Protein AF-A0A8B8E3Q2-F1 (afdb_monomer_lite)

pLDDT: mean 81.04, std 19.92, range [35.38, 98.69]

Secondary structure (DSSP, 8-state):
-HHHHHHHHHHHHHHHHHHTT---------TTSPEEEEEEE-----HHHHH---TTHHHHHHSSEEEEEEEEEETTEE-PPB-TTTT-EEEEEE-S-EEETTEEEPTTEEEEGGGGGGTS-EEEEEEE-----TT--TT------------------

Radius of gyration: 28.48 Å; chains: 1; bounding box: 118×33×54 Å

Structure (mmCIF, N/CA/C/O backbone):
data_AF-A0A8B8E3Q2-F1
#
_entry.id   AF-A0A8B8E3Q2-F1
#
loop_
_atom_site.group_PDB
_atom_site.id
_atom_site.type_symbol
_atom_site.label_atom_id
_atom_site.label_alt_id
_atom_site.label_comp_id
_atom_site.label_asym_id
_atom_site.label_entity_id
_atom_site.label_seq_id
_atom_site.pdbx_PDB_ins_code
_atom_site.Cartn_x
_atom_site.Cartn_y
_atom_site.Cartn_z
_atom_site.occupancy
_atom_site.B_iso_or_equiv
_a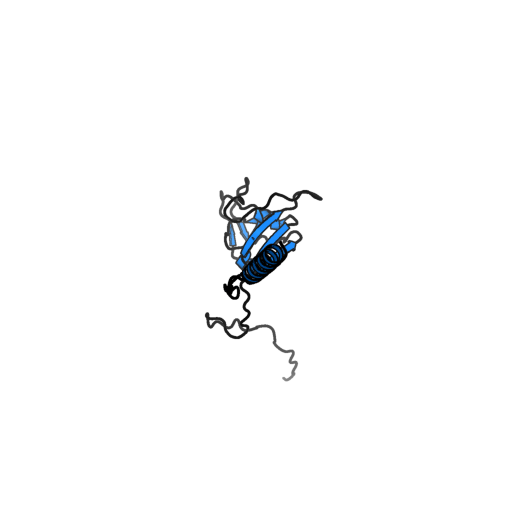tom_site.auth_seq_id
_atom_site.auth_comp_id
_atom_site.auth_asym_id
_atom_site.auth_atom_id
_atom_site.pdbx_PDB_model_num
ATOM 1 N N . MET A 1 1 ? -66.587 3.436 34.327 1.00 59.34 1 MET A N 1
ATOM 2 C CA . MET A 1 1 ? -65.605 4.087 33.418 1.00 59.34 1 MET A CA 1
ATOM 3 C C . MET A 1 1 ? -64.246 4.432 34.045 1.00 59.34 1 MET A C 1
ATOM 5 O O . MET A 1 1 ? -63.268 4.394 33.312 1.00 59.34 1 MET A O 1
ATOM 9 N N . LYS A 1 2 ? -64.123 4.745 35.350 1.00 59.50 2 LYS A N 1
ATOM 10 C CA . LYS A 1 2 ? -62.817 5.075 35.977 1.00 59.50 2 LYS A CA 1
ATOM 11 C C . LYS A 1 2 ? -61.838 3.888 36.098 1.00 59.50 2 LYS A C 1
ATOM 13 O O . LYS A 1 2 ? -60.649 4.081 35.887 1.00 59.50 2 LYS A O 1
ATOM 18 N N . MET A 1 3 ? -62.324 2.668 36.351 1.00 61.88 3 MET A N 1
ATOM 19 C CA . MET A 1 3 ? -61.457 1.484 36.516 1.00 61.88 3 MET A CA 1
ATOM 20 C C . MET A 1 3 ? -60.734 1.040 35.232 1.00 61.88 3 MET A C 1
ATOM 22 O O . MET A 1 3 ? -59.586 0.619 35.303 1.00 61.88 3 MET A O 1
ATOM 26 N N . ILE A 1 4 ? -61.353 1.190 34.055 1.00 67.94 4 ILE A N 1
ATOM 27 C CA . ILE A 1 4 ? -60.757 0.778 32.767 1.00 67.94 4 ILE A CA 1
ATOM 28 C C . ILE A 1 4 ? -59.551 1.658 32.396 1.00 67.94 4 ILE A C 1
ATOM 30 O O . ILE A 1 4 ? -58.549 1.156 31.897 1.00 67.94 4 ILE A O 1
ATOM 34 N N . LYS A 1 5 ? -59.609 2.964 32.697 1.00 66.81 5 LYS A N 1
ATOM 35 C CA . LYS A 1 5 ? -58.476 3.880 32.483 1.00 66.81 5 LYS A CA 1
ATOM 36 C C . LYS A 1 5 ? -57.289 3.548 33.387 1.00 66.81 5 LYS A C 1
ATOM 38 O O . LYS A 1 5 ? -56.156 3.622 32.934 1.00 66.81 5 LYS A O 1
ATOM 43 N N . PHE A 1 6 ? -57.547 3.147 34.632 1.00 69.25 6 PHE A N 1
ATOM 44 C CA . PHE A 1 6 ? -56.490 2.747 35.564 1.00 69.25 6 PHE A CA 1
ATOM 45 C C . PHE A 1 6 ? -55.785 1.465 35.103 1.00 69.25 6 PHE A C 1
ATOM 47 O O . PHE A 1 6 ? -54.560 1.401 35.119 1.00 69.25 6 PHE A O 1
ATOM 54 N N . LEU A 1 7 ? -56.549 0.482 34.615 1.00 69.88 7 LEU A N 1
ATOM 55 C CA . LEU A 1 7 ? -56.000 -0.783 34.124 1.00 69.88 7 LEU A CA 1
ATOM 56 C C . LEU A 1 7 ? -55.110 -0.591 32.883 1.00 69.88 7 LEU A C 1
ATOM 58 O O . LEU A 1 7 ? -54.037 -1.180 32.799 1.00 69.88 7 LEU A O 1
ATOM 62 N N . LEU A 1 8 ? -55.525 0.274 31.950 1.00 69.56 8 LEU A N 1
ATOM 63 C CA . LEU A 1 8 ? -54.741 0.607 30.754 1.00 69.56 8 LEU A CA 1
ATOM 64 C C . LEU A 1 8 ? -53.428 1.323 31.094 1.00 69.56 8 LEU A C 1
ATOM 66 O O . LEU A 1 8 ? -52.398 1.004 30.510 1.00 69.56 8 LEU A O 1
ATOM 70 N N . ILE A 1 9 ? -53.446 2.248 32.058 1.00 73.50 9 ILE A N 1
ATOM 71 C CA . ILE A 1 9 ? -52.239 2.970 32.491 1.00 73.50 9 ILE A CA 1
ATOM 72 C C . ILE A 1 9 ? -51.240 2.013 33.151 1.00 73.50 9 ILE A C 1
ATOM 74 O O . ILE A 1 9 ? -50.051 2.071 32.848 1.00 73.50 9 ILE A O 1
ATOM 78 N N . VAL A 1 10 ? -51.716 1.098 34.003 1.00 74.44 10 VAL A N 1
ATOM 79 C CA . VAL A 1 10 ? -50.859 0.080 34.634 1.00 74.44 10 VAL A CA 1
ATOM 80 C C . VAL A 1 10 ? -50.275 -0.867 33.586 1.00 74.44 10 VAL A C 1
ATOM 82 O O . VAL A 1 10 ? -49.087 -1.163 33.630 1.00 74.44 10 VAL A O 1
ATOM 85 N N . CYS A 1 11 ? -51.075 -1.297 32.609 1.00 76.69 11 CYS A N 1
ATOM 86 C CA . CYS A 1 11 ? -50.618 -2.212 31.565 1.00 76.69 11 CYS A CA 1
ATOM 87 C C . CYS A 1 11 ? -49.541 -1.569 30.673 1.00 76.69 11 CYS A C 1
ATOM 89 O O . CYS A 1 11 ? -48.488 -2.164 30.460 1.00 76.69 11 CYS A O 1
ATOM 91 N N . VAL A 1 12 ? -49.740 -0.316 30.245 1.00 74.44 12 VAL A N 1
ATOM 92 C CA . VAL A 1 12 ? -48.736 0.433 29.468 1.00 74.44 12 VAL A CA 1
ATOM 93 C C . VAL A 1 12 ? -47.470 0.697 30.291 1.00 74.44 12 VAL A C 1
ATOM 95 O O . VAL A 1 12 ? -46.370 0.549 29.765 1.00 74.44 12 VAL A O 1
ATOM 98 N N . GLY A 1 13 ? -47.605 1.017 31.582 1.00 69.62 13 GLY A N 1
ATOM 99 C CA . GLY A 1 13 ? -46.465 1.204 32.483 1.00 69.62 13 GLY A CA 1
ATOM 100 C C . GLY A 1 13 ? -45.620 -0.062 32.660 1.00 69.62 13 GLY A C 1
ATOM 101 O O . GLY A 1 13 ? -44.397 0.008 32.591 1.00 69.62 13 GLY A O 1
ATOM 102 N N . VAL A 1 14 ? -46.259 -1.227 32.817 1.00 73.12 14 VAL A N 1
ATOM 103 C CA . VAL A 1 14 ? -45.569 -2.525 32.940 1.00 73.12 14 VAL A CA 1
ATOM 104 C C . VAL A 1 14 ? -44.913 -2.940 31.619 1.00 73.12 14 VAL A C 1
ATOM 106 O O . VAL A 1 14 ? -43.772 -3.395 31.627 1.00 73.12 14 VAL A O 1
ATOM 109 N N . CYS A 1 15 ? -45.576 -2.737 30.476 1.00 67.88 15 CYS A N 1
ATOM 110 C CA . CYS A 1 15 ? -44.988 -3.031 29.166 1.00 67.88 15 CYS A CA 1
ATOM 111 C C . CYS A 1 15 ? -43.769 -2.147 28.856 1.00 67.88 15 CYS A C 1
ATOM 113 O O . CYS A 1 15 ? -42.783 -2.645 28.320 1.00 67.88 15 CYS A O 1
ATOM 115 N N . LEU A 1 16 ? -43.809 -0.858 29.214 1.00 62.94 16 LEU A N 1
ATOM 116 C CA . LEU A 1 16 ? -42.671 0.052 29.048 1.00 62.94 16 LEU A CA 1
ATOM 117 C C . LEU A 1 16 ? -41.502 -0.307 29.973 1.00 62.94 16 LEU A C 1
ATOM 119 O O . LEU A 1 16 ? -40.356 -0.237 29.542 1.00 62.94 16 LEU A O 1
ATOM 123 N N . ALA A 1 17 ? -41.778 -0.736 31.209 1.00 64.06 17 ALA A N 1
ATOM 124 C CA . ALA A 1 17 ? -40.741 -1.185 32.137 1.00 64.06 17 ALA A CA 1
ATOM 125 C C . ALA A 1 17 ? -40.043 -2.470 31.656 1.00 64.06 17 ALA A C 1
ATOM 127 O O . ALA A 1 17 ? -38.829 -2.581 31.769 1.00 64.06 17 ALA A O 1
ATOM 128 N N . LEU A 1 18 ? -40.788 -3.413 31.067 1.00 62.31 18 LEU A N 1
ATOM 129 C CA . LEU A 1 18 ? -40.225 -4.652 30.515 1.00 62.31 18 LEU A CA 1
ATOM 130 C C . LEU A 1 18 ? -39.426 -4.434 29.219 1.00 62.31 18 LEU A C 1
ATOM 132 O O . LEU A 1 18 ? -38.531 -5.217 28.921 1.00 62.31 18 LEU A O 1
ATOM 136 N N . ALA A 1 19 ? -39.733 -3.388 28.447 1.00 61.34 19 ALA A N 1
ATOM 137 C CA . ALA A 1 19 ? -39.008 -3.058 27.219 1.00 61.34 19 ALA A CA 1
ATOM 138 C C . ALA A 1 19 ? -37.712 -2.263 27.466 1.00 61.34 19 ALA A C 1
ATOM 140 O O . ALA A 1 19 ? -36.858 -2.207 26.585 1.00 61.34 19 ALA A O 1
ATOM 141 N N . ALA A 1 20 ? -37.566 -1.636 28.638 1.00 62.19 20 ALA A N 1
ATOM 142 C CA . ALA A 1 20 ? -36.434 -0.767 28.956 1.00 62.19 20 ALA A CA 1
ATOM 143 C C . ALA A 1 20 ? -35.156 -1.519 29.375 1.00 62.19 20 ALA A C 1
ATOM 145 O O . ALA A 1 20 ? -34.109 -0.887 29.464 1.00 62.19 20 ALA A O 1
ATOM 146 N N . ASP A 1 21 ? -35.232 -2.832 29.612 1.00 58.62 21 ASP A N 1
ATOM 147 C CA . ASP A 1 21 ? -34.158 -3.619 30.243 1.00 58.62 21 ASP A CA 1
ATOM 148 C C . ASP A 1 21 ? -33.689 -4.803 29.374 1.00 58.62 21 ASP A C 1
ATOM 150 O O . ASP A 1 21 ? -33.245 -5.837 29.870 1.00 58.62 21 ASP A O 1
ATOM 154 N N . TYR A 1 22 ? -33.814 -4.678 28.049 1.00 61.94 22 TYR A N 1
ATOM 155 C CA . TYR A 1 22 ? -33.221 -5.630 27.104 1.00 61.94 22 TYR A CA 1
ATOM 156 C C . TYR A 1 22 ? -31.808 -5.172 26.722 1.00 61.94 22 TYR A C 1
ATOM 158 O O . TYR A 1 22 ? -31.518 -4.898 25.559 1.00 61.94 22 TYR A O 1
ATOM 166 N N . ASP A 1 23 ? -30.944 -5.031 27.725 1.00 67.50 23 ASP A N 1
ATOM 167 C CA . ASP A 1 23 ? -29.503 -4.983 27.496 1.00 67.50 23 ASP A CA 1
ATOM 168 C C . ASP A 1 23 ? -29.074 -6.419 27.175 1.00 67.50 23 ASP A C 1
ATOM 170 O O . ASP A 1 23 ? -29.337 -7.341 27.959 1.00 67.50 23 ASP A O 1
ATOM 174 N N . ASP A 1 24 ? -28.503 -6.654 25.988 1.00 72.19 24 ASP A N 1
ATOM 175 C CA . ASP A 1 24 ? -27.938 -7.972 25.728 1.00 72.19 24 ASP A CA 1
ATOM 176 C C . ASP A 1 24 ? -26.825 -8.173 26.772 1.00 72.19 24 ASP A C 1
ATOM 178 O O . ASP A 1 24 ? -25.979 -7.315 27.004 1.00 72.19 24 ASP A O 1
ATOM 182 N N . GLN A 1 25 ? -26.858 -9.274 27.519 1.00 79.31 25 GLN A N 1
ATOM 183 C CA . GLN A 1 25 ? -25.820 -9.532 28.521 1.00 79.31 25 GLN A CA 1
ATOM 184 C C . GLN A 1 25 ? -24.509 -10.002 27.858 1.00 79.31 25 GLN A C 1
ATOM 186 O O . GLN A 1 25 ? -23.695 -10.681 28.494 1.00 79.31 25 GLN A O 1
ATOM 191 N N . VAL A 1 26 ? -24.302 -9.705 26.568 1.00 83.75 26 VAL A N 1
ATOM 192 C CA . VAL A 1 26 ? -23.148 -10.165 25.805 1.00 83.75 26 VAL A CA 1
ATOM 193 C C . VAL A 1 26 ? -21.971 -9.257 26.125 1.00 83.75 26 VAL A C 1
ATOM 195 O O . VAL A 1 26 ? -21.862 -8.107 25.710 1.00 83.75 26 VAL A O 1
ATOM 198 N N . LYS A 1 27 ? -21.020 -9.816 26.870 1.00 83.06 27 LYS A N 1
ATOM 199 C CA . LYS A 1 27 ? -19.715 -9.191 27.072 1.00 83.06 27 LYS A CA 1
ATOM 200 C C . LYS A 1 27 ? -18.832 -9.493 25.866 1.00 83.06 27 LYS A C 1
ATOM 202 O O . LYS A 1 27 ? -18.386 -10.625 25.691 1.00 83.06 27 LYS A O 1
ATOM 207 N N . TYR A 1 28 ? -18.568 -8.480 25.049 1.00 81.12 28 TYR A N 1
ATOM 208 C CA . TYR A 1 28 ? -17.648 -8.582 23.920 1.00 81.12 28 TYR A CA 1
ATOM 209 C C . TYR A 1 28 ? -16.196 -8.506 24.409 1.00 81.12 28 TYR A C 1
ATOM 211 O O . TYR A 1 28 ? -15.737 -7.453 24.853 1.00 81.12 28 TYR A O 1
ATOM 219 N N . ASP A 1 29 ? -15.459 -9.614 24.311 1.00 81.88 29 ASP A N 1
ATOM 220 C CA . ASP A 1 29 ? -14.008 -9.608 24.497 1.00 81.88 29 ASP A CA 1
ATOM 221 C C . ASP A 1 29 ? -13.319 -9.194 23.190 1.00 81.88 29 ASP A C 1
ATOM 223 O O . ASP A 1 29 ? -13.167 -9.979 22.253 1.00 81.88 29 ASP A O 1
ATOM 227 N N . ILE A 1 30 ? -12.925 -7.923 23.123 1.00 82.62 30 ILE A N 1
ATOM 228 C CA . ILE A 1 30 ? -12.199 -7.342 21.987 1.00 82.62 30 ILE A CA 1
ATOM 229 C C . ILE A 1 30 ? -10.687 -7.257 22.235 1.00 82.62 30 ILE A C 1
ATOM 231 O O . ILE A 1 30 ? -9.974 -6.664 21.428 1.00 82.62 30 ILE A O 1
ATOM 235 N N . SER A 1 31 ? -10.183 -7.839 23.331 1.00 82.69 31 SER A N 1
ATOM 236 C CA . SER A 1 31 ? -8.772 -7.726 23.734 1.00 82.69 31 SER A CA 1
ATOM 237 C C . SER A 1 31 ? -7.797 -8.334 22.722 1.00 82.69 31 SER A C 1
ATOM 239 O O . SER A 1 31 ? -6.655 -7.894 22.617 1.00 82.69 31 SER A O 1
ATOM 241 N N . THR A 1 32 ? -8.256 -9.310 21.939 1.00 81.88 32 THR A N 1
ATOM 242 C CA . THR A 1 32 ? -7.469 -9.985 20.897 1.00 81.88 32 THR A CA 1
ATOM 243 C C . THR A 1 32 ? -7.594 -9.331 19.519 1.00 81.88 32 THR A C 1
ATOM 245 O O . THR A 1 32 ? -6.898 -9.728 18.580 1.00 81.88 32 THR A O 1
ATOM 248 N N . GLN A 1 33 ? -8.470 -8.332 19.360 1.00 84.06 33 GLN A N 1
ATOM 249 C CA . GLN A 1 33 ? -8.679 -7.685 18.069 1.00 84.06 33 GLN A CA 1
ATOM 250 C C . GLN A 1 33 ? -7.505 -6.767 17.726 1.00 84.06 33 GLN A C 1
ATOM 252 O O . GLN A 1 33 ? -7.026 -5.983 18.545 1.00 84.06 33 GLN A O 1
ATOM 257 N N . SER A 1 34 ? -7.046 -6.841 16.476 1.00 89.00 34 SER A N 1
ATOM 258 C CA . SER A 1 34 ? -6.046 -5.901 15.976 1.00 89.00 34 SER A CA 1
ATOM 259 C C . SER A 1 34 ? -6.592 -4.477 15.999 1.00 89.00 34 SER A C 1
ATOM 261 O O . SER A 1 34 ? -7.728 -4.227 15.595 1.00 89.00 34 SER A O 1
ATOM 263 N N . ARG A 1 35 ? -5.748 -3.519 16.378 1.00 90.94 35 ARG A N 1
ATOM 264 C CA . ARG A 1 35 ? -6.074 -2.103 16.228 1.00 90.94 35 ARG A CA 1
ATOM 265 C C . ARG A 1 35 ? -5.649 -1.629 14.859 1.00 90.94 35 ARG A C 1
ATOM 267 O O . ARG A 1 35 ? -4.500 -1.806 14.448 1.00 90.94 35 ARG A O 1
ATOM 274 N N . CYS A 1 36 ? -6.595 -1.016 14.164 1.00 94.75 36 CYS A N 1
ATOM 275 C CA . CYS A 1 36 ? -6.401 -0.522 12.817 1.00 94.75 36 CYS A CA 1
ATOM 276 C C . CYS A 1 36 ? -6.502 1.000 12.788 1.00 94.75 36 CYS A C 1
ATOM 278 O O . CYS A 1 36 ? -7.348 1.589 13.458 1.00 94.75 36 CYS A O 1
ATOM 280 N N . PHE A 1 37 ? -5.649 1.641 11.998 1.00 95.44 37 PHE A N 1
ATOM 281 C CA . PHE A 1 37 ? -5.660 3.089 11.828 1.00 95.44 37 PHE A CA 1
ATOM 282 C C . PHE A 1 37 ? -5.343 3.469 10.386 1.00 95.44 37 PHE A C 1
ATOM 284 O O . PHE A 1 37 ? -4.576 2.796 9.693 1.00 95.44 37 PHE A O 1
ATOM 291 N N . GLU A 1 38 ? -5.958 4.558 9.935 1.00 98.19 38 GLU A N 1
ATOM 292 C CA . GLU A 1 38 ? -5.690 5.130 8.623 1.00 98.19 38 GLU A CA 1
ATOM 293 C C . GLU A 1 38 ? -4.434 6.008 8.680 1.00 98.19 38 GLU A C 1
ATOM 295 O O . GLU A 1 38 ? -4.267 6.836 9.574 1.00 98.19 38 GLU A O 1
ATOM 300 N N . VAL A 1 39 ? -3.545 5.834 7.706 1.00 97.94 39 VAL A N 1
ATOM 301 C CA . VAL A 1 39 ? -2.311 6.605 7.560 1.00 97.94 39 VAL A CA 1
ATOM 302 C C . VAL A 1 39 ? -2.247 7.179 6.156 1.00 97.94 39 VAL A C 1
ATOM 304 O O . VAL A 1 39 ? -2.497 6.475 5.180 1.00 97.94 39 VAL A O 1
ATOM 307 N N . ILE A 1 40 ? -1.851 8.447 6.049 1.00 98.25 40 ILE A N 1
ATOM 308 C CA . ILE A 1 40 ? -1.503 9.089 4.779 1.00 98.25 40 ILE A CA 1
ATOM 309 C C . ILE A 1 40 ? 0.008 9.311 4.751 1.00 98.25 40 ILE A C 1
ATOM 311 O O . ILE A 1 40 ? 0.589 9.841 5.702 1.00 98.25 40 ILE A O 1
ATOM 315 N N . ARG A 1 41 ? 0.655 8.910 3.656 1.00 98.19 41 ARG A N 1
ATOM 316 C CA . ARG A 1 41 ? 2.092 9.083 3.428 1.00 98.19 41 ARG A CA 1
ATOM 317 C C . ARG A 1 41 ? 2.343 9.660 2.044 1.00 98.19 41 ARG A C 1
ATOM 319 O O . ARG A 1 41 ? 1.643 9.334 1.089 1.00 98.19 41 ARG A O 1
ATOM 326 N N . ARG A 1 42 ? 3.379 10.495 1.943 1.00 97.81 42 ARG A N 1
ATOM 327 C CA . ARG A 1 42 ? 4.007 10.812 0.654 1.00 97.81 42 ARG A CA 1
ATOM 328 C C . ARG A 1 42 ? 4.644 9.556 0.062 1.00 97.81 42 ARG A C 1
ATOM 330 O O . ARG A 1 42 ? 4.624 8.492 0.681 1.00 97.81 42 ARG A O 1
ATOM 337 N N . GLU A 1 43 ? 5.187 9.670 -1.138 1.00 97.25 43 GLU A N 1
ATOM 338 C CA . GLU A 1 43 ? 5.885 8.559 -1.755 1.00 97.25 43 GLU A CA 1
ATOM 339 C C . GLU A 1 43 ? 7.040 8.063 -0.874 1.00 97.25 43 GLU A C 1
ATOM 341 O O . GLU A 1 43 ? 7.767 8.843 -0.258 1.00 97.25 43 GLU A O 1
ATOM 346 N N . SER A 1 44 ? 7.193 6.746 -0.772 1.00 97.38 44 SER A N 1
ATOM 347 C CA . SER A 1 44 ? 8.140 6.158 0.170 1.00 97.38 44 SER A CA 1
ATOM 348 C C . SER A 1 44 ? 9.575 6.152 -0.345 1.00 97.38 44 SER A C 1
ATOM 350 O O . SER A 1 44 ? 10.490 6.010 0.457 1.00 97.38 44 SER A O 1
ATOM 352 N N . ARG A 1 45 ? 9.784 6.155 -1.674 1.00 96.25 45 ARG A N 1
ATOM 353 C CA . ARG A 1 45 ? 11.085 5.926 -2.350 1.00 96.25 45 ARG A CA 1
ATOM 354 C C . ARG A 1 45 ? 11.844 4.648 -1.949 1.00 96.25 45 ARG A C 1
ATOM 356 O O . ARG A 1 45 ? 12.968 4.420 -2.382 1.00 96.25 45 ARG A O 1
ATOM 363 N N . ARG A 1 46 ? 11.214 3.773 -1.172 1.00 95.06 46 ARG A N 1
ATOM 364 C CA . ARG A 1 46 ? 11.679 2.426 -0.828 1.00 95.06 46 ARG A CA 1
ATOM 365 C C . ARG A 1 46 ? 11.443 1.449 -1.978 1.00 95.06 46 ARG A C 1
ATOM 367 O O . ARG A 1 46 ? 10.289 1.163 -2.311 1.00 95.06 46 ARG A O 1
ATOM 374 N N . CYS A 1 47 ? 12.515 0.979 -2.617 1.00 94.06 47 CYS A N 1
ATOM 375 C CA . CYS A 1 47 ? 12.430 0.156 -3.828 1.00 94.06 47 CYS A CA 1
ATOM 376 C C . CYS A 1 47 ? 11.704 -1.183 -3.616 1.00 94.06 47 CYS A C 1
ATOM 378 O O . CYS A 1 47 ? 11.241 -1.783 -4.585 1.00 94.06 47 CYS A O 1
ATOM 380 N N . GLU A 1 48 ? 11.550 -1.626 -2.370 1.00 94.81 48 GLU A N 1
ATOM 381 C CA . GLU A 1 48 ? 10.850 -2.848 -1.996 1.00 94.81 48 GLU A CA 1
ATOM 382 C C . GLU A 1 48 ? 9.380 -2.799 -2.428 1.00 94.81 48 GLU A C 1
ATOM 384 O O . GLU A 1 48 ? 8.851 -3.791 -2.932 1.00 94.81 48 GLU A O 1
ATOM 389 N N . TRP A 1 49 ? 8.745 -1.624 -2.322 1.00 95.69 49 TRP A N 1
ATOM 390 C CA . TRP A 1 49 ? 7.396 -1.411 -2.844 1.00 95.69 49 TRP A CA 1
ATOM 391 C C . TRP A 1 49 ? 7.370 -1.573 -4.355 1.00 95.69 49 TRP A C 1
ATOM 393 O O . TRP A 1 49 ? 6.548 -2.322 -4.872 1.00 95.69 49 TRP A O 1
ATOM 403 N N . ARG A 1 50 ? 8.315 -0.943 -5.065 1.00 94.50 50 ARG A N 1
ATOM 404 C CA . ARG A 1 50 ? 8.367 -0.924 -6.535 1.00 94.50 50 ARG A CA 1
ATOM 405 C C . ARG A 1 50 ? 8.379 -2.324 -7.156 1.00 94.50 50 ARG A C 1
ATOM 407 O O . ARG A 1 50 ? 7.850 -2.488 -8.254 1.00 94.50 50 ARG A O 1
ATOM 414 N N . LEU A 1 51 ? 8.942 -3.317 -6.459 1.00 94.31 51 LEU A N 1
ATOM 415 C CA . LEU A 1 51 ? 8.900 -4.718 -6.891 1.00 94.31 51 LEU A CA 1
ATOM 416 C C . LEU A 1 51 ? 7.456 -5.218 -7.029 1.00 94.31 51 LEU A C 1
ATOM 418 O O . LEU A 1 51 ? 7.125 -5.886 -8.005 1.00 94.31 51 LEU A O 1
ATOM 422 N N . GLY A 1 52 ? 6.595 -4.895 -6.060 1.00 92.56 52 GLY A N 1
ATOM 423 C CA . GLY A 1 52 ? 5.168 -5.208 -6.094 1.00 92.56 52 GLY A CA 1
ATOM 424 C C . GLY A 1 52 ? 4.816 -6.694 -5.981 1.00 92.56 52 GLY A C 1
ATOM 425 O O . GLY A 1 52 ? 3.669 -7.036 -6.243 1.00 92.56 52 GLY A O 1
ATOM 426 N N . LEU A 1 53 ? 5.763 -7.568 -5.613 1.00 91.62 53 LEU A N 1
ATOM 427 C CA . LEU A 1 53 ? 5.588 -9.034 -5.647 1.00 91.62 53 LEU A CA 1
ATOM 428 C C . LEU A 1 53 ? 5.279 -9.681 -4.293 1.00 91.62 53 LEU A C 1
ATOM 430 O O . LEU A 1 53 ? 4.654 -10.737 -4.236 1.00 91.62 53 LEU A O 1
ATOM 434 N N . TYR A 1 54 ? 5.747 -9.084 -3.201 1.00 90.50 54 TYR A N 1
ATOM 435 C CA . TYR A 1 54 ? 5.795 -9.735 -1.893 1.00 90.50 54 TYR A CA 1
ATOM 436 C C . TYR A 1 54 ? 4.528 -9.466 -1.092 1.00 90.50 54 TYR A C 1
ATOM 438 O O . TYR A 1 54 ? 4.336 -8.351 -0.627 1.00 90.50 54 TYR A O 1
ATOM 446 N N . HIS A 1 55 ? 3.686 -10.484 -0.907 1.00 89.06 55 HIS A N 1
ATOM 447 C CA . HIS A 1 55 ? 2.419 -10.378 -0.171 1.00 89.06 55 HIS A CA 1
ATOM 448 C C . HIS A 1 55 ? 2.583 -9.943 1.293 1.00 89.06 55 HIS A C 1
ATOM 450 O O . HIS A 1 55 ? 1.618 -9.486 1.891 1.00 89.06 55 HIS A O 1
ATOM 456 N N . ASP A 1 56 ? 3.779 -10.091 1.863 1.00 92.38 56 ASP A N 1
ATOM 457 C CA . ASP A 1 56 ? 4.075 -9.780 3.254 1.00 92.38 56 ASP A CA 1
ATOM 458 C C . ASP A 1 56 ? 4.894 -8.498 3.452 1.00 92.38 56 ASP A C 1
ATOM 460 O O . ASP A 1 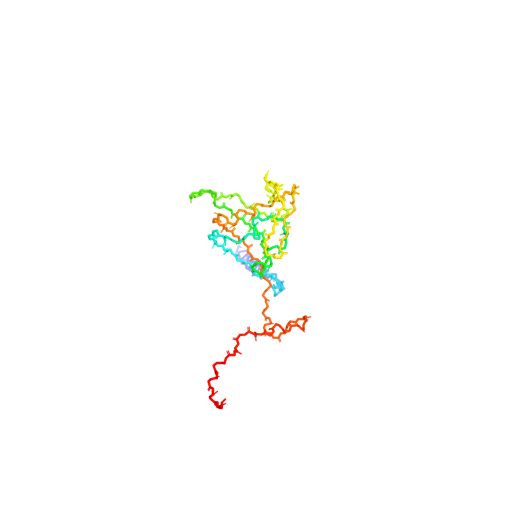56 ? 5.390 -8.247 4.556 1.00 92.38 56 ASP A O 1
ATOM 464 N N . ILE A 1 57 ? 5.067 -7.705 2.391 1.00 93.50 57 ILE A N 1
ATOM 465 C CA . ILE A 1 57 ? 5.955 -6.544 2.422 1.00 93.50 57 ILE A CA 1
ATOM 466 C C . ILE A 1 57 ? 5.474 -5.473 3.401 1.00 93.50 57 ILE A C 1
ATOM 468 O O . ILE A 1 57 ? 6.283 -4.848 4.077 1.00 93.50 57 ILE A O 1
ATOM 472 N N . ASP A 1 58 ? 4.164 -5.313 3.552 1.00 95.19 58 ASP A N 1
ATOM 473 C CA . ASP A 1 58 ? 3.559 -4.416 4.530 1.00 95.19 58 ASP A CA 1
ATOM 474 C C . ASP A 1 58 ? 4.046 -4.689 5.957 1.00 95.19 58 ASP A C 1
ATOM 476 O O . ASP A 1 58 ? 4.517 -3.778 6.633 1.00 95.19 58 ASP A O 1
ATOM 480 N N . TYR A 1 59 ? 4.049 -5.946 6.383 1.00 94.62 59 TYR A N 1
ATOM 481 C CA . TYR A 1 59 ? 4.517 -6.334 7.706 1.00 94.62 59 TYR A CA 1
ATOM 482 C C . TYR A 1 59 ? 6.006 -6.088 7.868 1.00 94.62 59 TYR A C 1
ATOM 484 O O . TYR A 1 59 ? 6.424 -5.506 8.865 1.00 94.62 59 TYR A O 1
ATOM 492 N N . ARG A 1 60 ? 6.808 -6.439 6.858 1.00 92.88 60 ARG A N 1
ATOM 493 C CA . ARG A 1 60 ? 8.259 -6.221 6.906 1.00 92.88 60 ARG A CA 1
ATOM 494 C C . ARG A 1 60 ? 8.633 -4.744 6.968 1.00 92.88 60 ARG A C 1
ATOM 496 O O . ARG A 1 60 ? 9.644 -4.403 7.573 1.00 92.88 60 ARG A O 1
ATOM 503 N N . LEU A 1 61 ? 7.862 -3.872 6.316 1.00 93.56 61 LEU A N 1
ATOM 504 C CA . LEU A 1 61 ? 8.203 -2.454 6.209 1.00 93.56 61 LEU A CA 1
ATOM 505 C C . LEU A 1 61 ? 7.498 -1.564 7.229 1.00 93.56 61 LEU A C 1
ATOM 507 O O . LEU A 1 61 ? 8.033 -0.507 7.560 1.00 93.56 61 LEU A O 1
ATOM 511 N N . LEU A 1 62 ? 6.313 -1.957 7.693 1.00 94.50 62 LEU A N 1
ATOM 512 C CA . LEU A 1 62 ? 5.431 -1.134 8.523 1.00 94.50 62 LEU A CA 1
ATOM 513 C C . LEU A 1 62 ? 5.098 -1.779 9.875 1.00 94.50 62 LEU A C 1
ATOM 515 O O . LEU A 1 62 ? 4.378 -1.155 10.664 1.00 94.50 62 LEU A O 1
ATOM 519 N N . ASN A 1 63 ? 5.594 -2.994 10.138 1.00 93.38 63 ASN A N 1
ATOM 520 C CA . ASN A 1 63 ? 5.285 -3.797 11.323 1.00 93.38 63 ASN A CA 1
ATOM 521 C C . ASN A 1 63 ? 3.767 -3.921 11.563 1.00 93.38 63 ASN A C 1
ATOM 523 O O . ASN A 1 63 ? 3.251 -3.613 12.636 1.00 93.38 63 ASN A O 1
ATOM 527 N N . GLY A 1 64 ? 3.027 -4.258 10.507 1.00 94.50 64 GLY A N 1
ATOM 528 C CA . GLY A 1 64 ? 1.574 -4.426 10.522 1.00 94.50 64 GLY A CA 1
ATOM 529 C C . GLY A 1 64 ? 1.045 -4.832 9.151 1.00 94.50 64 GLY A C 1
ATOM 530 O O . GLY A 1 64 ? 1.778 -4.788 8.165 1.00 94.50 64 GLY A O 1
ATOM 531 N N . ARG A 1 65 ? -0.224 -5.234 9.082 1.00 96.06 65 ARG A N 1
ATOM 532 C CA . ARG A 1 65 ? -0.864 -5.651 7.827 1.00 96.06 65 ARG A CA 1
ATOM 533 C C . ARG A 1 65 ? -1.740 -4.544 7.274 1.00 96.06 65 ARG A C 1
ATOM 535 O O . ARG A 1 65 ? -2.556 -3.987 8.003 1.00 96.06 65 ARG A O 1
ATOM 542 N N . ILE A 1 66 ? -1.584 -4.222 5.997 1.00 97.62 66 ILE A N 1
ATOM 543 C CA . ILE A 1 66 ? -2.475 -3.293 5.309 1.00 97.62 66 ILE A CA 1
ATOM 544 C C . ILE A 1 66 ? -3.780 -4.030 5.006 1.00 97.62 66 ILE A C 1
ATOM 546 O O . ILE A 1 66 ? -3.786 -5.016 4.278 1.00 97.62 66 ILE A O 1
ATOM 550 N N . ALA A 1 67 ? -4.891 -3.537 5.545 1.00 97.75 67 ALA A N 1
ATOM 551 C CA . ALA A 1 67 ? -6.221 -4.065 5.257 1.00 97.75 67 ALA A CA 1
ATOM 552 C C . ALA A 1 67 ? -6.752 -3.545 3.913 1.00 97.75 67 ALA A C 1
ATOM 554 O O . ALA A 1 67 ? -7.333 -4.294 3.133 1.00 97.75 67 ALA A O 1
ATOM 555 N N . ALA A 1 68 ? -6.528 -2.260 3.626 1.00 98.50 68 ALA A N 1
ATOM 556 C CA . ALA A 1 68 ? -6.893 -1.630 2.363 1.00 98.50 68 ALA A CA 1
ATOM 557 C C . ALA A 1 68 ? -6.041 -0.380 2.109 1.00 98.50 68 ALA A C 1
ATOM 559 O O . ALA A 1 68 ? -5.518 0.222 3.051 1.00 98.50 68 ALA A O 1
ATOM 560 N N . TYR A 1 69 ? -5.912 0.041 0.851 1.00 98.69 69 TYR A N 1
ATOM 561 C CA . TYR A 1 69 ? -5.171 1.245 0.481 1.00 98.69 69 TYR A CA 1
ATOM 562 C C . TYR A 1 69 ? -5.719 1.992 -0.739 1.00 98.69 69 TYR A C 1
ATOM 564 O O . TYR A 1 69 ? -6.440 1.440 -1.562 1.00 98.69 69 TYR A O 1
ATOM 572 N N . LYS A 1 70 ? -5.334 3.266 -0.865 1.00 98.69 70 LYS A N 1
ATOM 573 C CA . LYS A 1 70 ? -5.594 4.154 -2.002 1.00 98.69 70 LYS A CA 1
ATOM 574 C C . LYS A 1 70 ? -4.297 4.812 -2.466 1.00 98.69 70 LYS A C 1
ATOM 576 O O . LYS A 1 70 ? -3.391 5.060 -1.668 1.00 98.69 70 LYS A O 1
ATOM 581 N N . ILE A 1 71 ? -4.239 5.160 -3.746 1.00 98.56 71 ILE A N 1
ATOM 582 C CA . ILE A 1 71 ? -3.114 5.864 -4.377 1.00 98.56 71 ILE A CA 1
ATOM 583 C C . ILE A 1 71 ? -3.626 7.187 -4.945 1.00 98.56 71 ILE A C 1
ATOM 585 O O . ILE A 1 71 ? -4.681 7.215 -5.577 1.00 98.56 71 ILE A O 1
ATOM 589 N N . LEU A 1 72 ? -2.900 8.280 -4.726 1.00 98.44 72 LEU A N 1
ATOM 590 C CA . LEU A 1 72 ? -3.215 9.589 -5.295 1.00 98.44 72 LEU A CA 1
ATOM 591 C C . LEU A 1 72 ? -2.530 9.730 -6.661 1.00 98.44 72 LEU A C 1
ATOM 593 O O . LEU A 1 72 ? -1.345 10.037 -6.723 1.00 98.44 72 LEU A O 1
ATOM 597 N N . TRP A 1 73 ? -3.254 9.499 -7.759 1.00 95.81 73 TRP A N 1
ATOM 598 C CA . TRP A 1 73 ? -2.678 9.470 -9.116 1.00 95.81 73 TRP A CA 1
ATOM 599 C C . TRP A 1 73 ? -2.311 10.845 -9.674 1.00 95.81 73 TRP A C 1
ATOM 601 O O . TRP A 1 73 ? -1.386 10.984 -10.471 1.00 95.81 73 TRP A O 1
ATOM 611 N N . SER A 1 74 ? -3.086 11.855 -9.307 1.00 94.25 74 SER A N 1
ATOM 612 C CA . SER A 1 74 ? -2.912 13.250 -9.707 1.00 94.25 74 SER A CA 1
ATOM 613 C C . SER A 1 74 ? -3.407 14.144 -8.576 1.00 94.25 74 SER A C 1
ATOM 615 O O . SER A 1 74 ? -3.970 13.614 -7.623 1.00 94.25 74 SER A O 1
ATOM 617 N N . ARG A 1 75 ? -3.227 15.470 -8.699 1.00 87.12 75 ARG A N 1
ATOM 618 C CA . ARG A 1 75 ? -3.388 16.466 -7.616 1.00 87.12 75 ARG A CA 1
ATOM 619 C C . ARG A 1 75 ? -4.485 16.156 -6.589 1.00 87.12 75 ARG A C 1
ATOM 621 O O . ARG A 1 75 ? -4.165 16.196 -5.414 1.00 87.12 75 ARG A O 1
ATOM 628 N N . ASP A 1 76 ? -5.674 15.715 -7.009 1.00 91.31 76 ASP A N 1
ATOM 629 C CA . ASP A 1 76 ? -6.750 15.324 -6.081 1.00 91.31 76 ASP A CA 1
ATOM 630 C C . ASP A 1 76 ? -7.493 14.031 -6.471 1.00 91.31 76 ASP A C 1
ATOM 632 O O . ASP A 1 76 ? -8.592 13.759 -5.987 1.00 91.31 76 ASP A O 1
ATOM 636 N N . ARG A 1 77 ? -6.921 13.202 -7.356 1.00 97.81 77 ARG A N 1
ATOM 637 C CA . ARG A 1 77 ? -7.585 11.972 -7.824 1.00 97.81 77 ARG A CA 1
ATOM 638 C C . ARG A 1 77 ? -7.043 10.738 -7.118 1.00 97.81 77 ARG A C 1
ATOM 640 O O . ARG A 1 77 ? -6.098 10.101 -7.591 1.00 97.81 77 ARG A O 1
ATOM 647 N N . TRP A 1 78 ? -7.671 10.394 -6.002 1.00 98.44 78 TRP A N 1
ATOM 648 C CA . TRP A 1 78 ? -7.476 9.101 -5.356 1.00 98.44 78 TRP A CA 1
ATOM 649 C C . TRP A 1 78 ? -8.042 7.968 -6.219 1.00 98.44 78 TRP A C 1
ATOM 651 O O . TRP A 1 78 ? -9.040 8.144 -6.914 1.00 98.44 78 TRP A O 1
ATOM 661 N N . SER A 1 79 ? -7.414 6.798 -6.164 1.00 98.31 79 SER A N 1
ATOM 662 C CA . SER A 1 79 ? -7.985 5.549 -6.671 1.00 98.31 79 SER A CA 1
ATOM 663 C C . SER A 1 79 ? -9.238 5.133 -5.889 1.00 98.31 79 SER A C 1
ATOM 665 O O . SER A 1 79 ? -9.567 5.734 -4.867 1.00 98.31 79 SER A O 1
ATOM 667 N N . GLU A 1 80 ? -9.880 4.042 -6.301 1.00 98.00 80 GLU A N 1
ATOM 668 C CA . GLU A 1 80 ? -10.722 3.247 -5.400 1.00 98.00 80 GLU A CA 1
ATOM 669 C C . GLU A 1 80 ? -9.879 2.574 -4.302 1.00 98.00 80 GLU A C 1
ATOM 671 O O . GLU A 1 80 ? -8.643 2.645 -4.313 1.00 98.00 80 GLU A O 1
ATOM 676 N N . TRP A 1 81 ? -10.542 1.944 -3.331 1.00 98.50 81 TRP A N 1
ATOM 677 C CA . TRP A 1 81 ? -9.860 1.103 -2.349 1.00 98.50 81 TRP A CA 1
ATOM 678 C C . TRP A 1 81 ? -9.362 -0.193 -2.993 1.00 98.50 81 TRP A C 1
ATOM 680 O O . TRP A 1 81 ? -10.130 -0.956 -3.580 1.00 98.50 81 TRP A O 1
ATOM 690 N N . TYR A 1 82 ? -8.073 -0.453 -2.825 1.00 98.44 82 TYR A N 1
ATOM 691 C CA . TYR A 1 82 ? -7.446 -1.733 -3.105 1.00 98.44 82 TYR A CA 1
ATOM 692 C C . TYR A 1 82 ? -7.340 -2.544 -1.818 1.00 98.44 82 TYR A C 1
ATOM 694 O O . TYR A 1 82 ? -6.885 -2.032 -0.796 1.00 98.44 82 TYR A O 1
ATOM 702 N N . VAL A 1 83 ? -7.724 -3.812 -1.878 1.00 97.81 83 VAL A N 1
ATOM 703 C CA . VAL A 1 83 ? -7.596 -4.796 -0.805 1.00 97.81 83 VAL A CA 1
ATOM 704 C C . VAL A 1 83 ? -6.555 -5.828 -1.244 1.00 97.81 83 VAL A C 1
ATOM 706 O O . VAL A 1 83 ? -6.744 -6.456 -2.29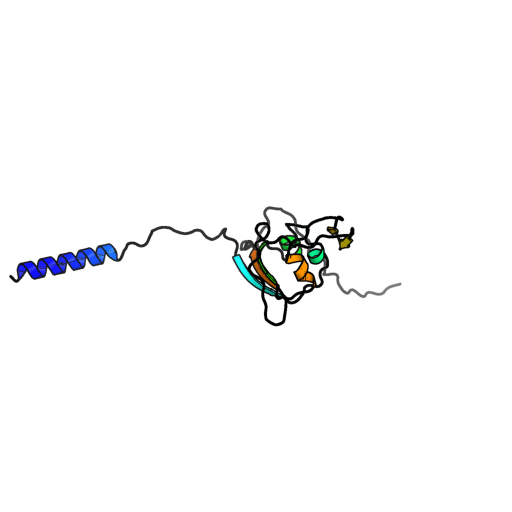7 1.00 97.81 83 VAL A O 1
ATOM 709 N N . PRO A 1 84 ? -5.456 -6.012 -0.484 1.00 96.06 84 PRO A N 1
ATOM 710 C CA . PRO A 1 84 ? -4.416 -6.968 -0.836 1.00 96.06 84 PRO A CA 1
ATOM 711 C C . PRO A 1 84 ? -4.964 -8.369 -1.125 1.00 96.06 84 PRO A C 1
ATOM 713 O O . PRO A 1 84 ? -5.555 -9.016 -0.270 1.00 96.06 84 PRO A O 1
ATOM 716 N N . GLY A 1 85 ? -4.734 -8.854 -2.345 1.00 93.06 85 GLY A N 1
ATOM 717 C CA . GLY A 1 85 ? -5.112 -10.193 -2.796 1.00 93.06 85 GLY A CA 1
ATOM 718 C C . GLY A 1 85 ? -6.511 -10.291 -3.399 1.00 93.06 85 GLY A C 1
ATOM 719 O O . GLY A 1 85 ? -6.868 -11.369 -3.860 1.00 93.06 85 GLY A O 1
ATOM 720 N N . ILE A 1 86 ? -7.278 -9.197 -3.427 1.00 96.62 86 ILE A N 1
ATOM 721 C CA . ILE A 1 86 ? -8.658 -9.191 -3.929 1.00 96.62 86 ILE A CA 1
ATOM 722 C C . ILE A 1 86 ? -8.758 -8.421 -5.246 1.00 96.62 86 ILE A C 1
ATOM 724 O O . ILE A 1 86 ? -9.104 -8.994 -6.273 1.00 96.62 86 ILE A O 1
ATOM 728 N N . ASN A 1 87 ? -8.440 -7.127 -5.234 1.00 97.69 87 ASN A N 1
ATOM 729 C CA . ASN A 1 87 ? -8.584 -6.243 -6.397 1.00 97.69 87 ASN A CA 1
ATOM 730 C C . ASN A 1 87 ? -7.334 -5.387 -6.648 1.00 97.69 87 ASN A C 1
ATOM 732 O O . ASN A 1 87 ? -7.410 -4.351 -7.300 1.00 97.69 87 ASN A O 1
ATOM 736 N N . ASP A 1 88 ? -6.183 -5.803 -6.121 1.00 97.31 88 ASP A N 1
ATOM 737 C CA . ASP A 1 88 ? -4.969 -4.994 -6.060 1.00 97.31 88 ASP A CA 1
ATOM 738 C C . ASP A 1 88 ? -3.889 -5.395 -7.074 1.00 97.31 88 ASP A C 1
ATOM 740 O O . ASP A 1 88 ? -2.708 -5.124 -6.869 1.00 97.31 88 ASP A O 1
ATOM 744 N N . ILE A 1 89 ? -4.283 -6.033 -8.172 1.00 96.69 89 ILE A N 1
ATOM 745 C CA . ILE A 1 89 ? -3.376 -6.439 -9.245 1.00 96.69 89 ILE A CA 1
ATOM 746 C C . ILE A 1 89 ? -3.159 -5.282 -10.228 1.00 96.69 89 ILE A C 1
ATOM 748 O O . ILE A 1 89 ? -4.111 -4.677 -10.714 1.00 96.69 89 ILE A O 1
ATOM 752 N N . ASP A 1 90 ? -1.895 -4.978 -10.521 1.00 95.69 90 ASP A N 1
ATOM 753 C CA . ASP A 1 90 ? -1.497 -3.972 -11.507 1.00 95.69 90 ASP A CA 1
ATOM 754 C C . ASP A 1 90 ? -1.531 -4.564 -12.921 1.00 95.69 90 ASP A C 1
ATOM 756 O O . ASP A 1 90 ? -1.171 -5.719 -13.150 1.00 95.69 90 ASP A O 1
ATOM 760 N N . THR A 1 91 ? -1.906 -3.742 -13.898 1.00 93.12 91 THR A N 1
ATOM 761 C CA . THR A 1 91 ? -1.868 -4.114 -15.318 1.00 93.12 91 THR A CA 1
ATOM 762 C C . THR A 1 91 ? -0.444 -4.123 -15.877 1.00 93.12 91 THR A C 1
ATOM 764 O O . THR A 1 91 ? -0.224 -4.567 -17.003 1.00 93.12 91 THR A O 1
ATOM 767 N N . ARG A 1 92 ? 0.540 -3.611 -15.126 1.00 92.38 92 ARG A N 1
ATOM 768 C CA . ARG A 1 92 ? 1.962 -3.662 -15.487 1.00 92.38 92 ARG A CA 1
ATOM 769 C C . ARG A 1 92 ? 2.673 -4.844 -14.826 1.00 92.38 92 ARG A C 1
ATOM 771 O O . ARG A 1 92 ? 2.400 -5.219 -13.688 1.00 92.38 92 ARG A O 1
ATOM 778 N N . PHE A 1 93 ? 3.676 -5.361 -15.525 1.00 93.75 93 PHE A N 1
ATOM 779 C CA . PHE A 1 93 ? 4.533 -6.451 -15.071 1.00 93.75 93 PHE A CA 1
ATOM 780 C C . PHE A 1 93 ? 6.000 -6.012 -14.986 1.00 93.75 93 PHE A C 1
ATOM 782 O O . PHE A 1 93 ? 6.426 -5.053 -15.632 1.00 93.75 93 PHE A O 1
ATOM 789 N N . ASN A 1 94 ? 6.784 -6.718 -14.173 1.00 92.38 94 ASN A N 1
ATOM 790 C CA . ASN A 1 94 ? 8.231 -6.541 -14.104 1.00 92.38 94 ASN A CA 1
ATOM 791 C C . ASN A 1 94 ? 8.875 -7.151 -15.353 1.00 92.38 94 ASN A C 1
ATOM 793 O O . ASN A 1 94 ? 8.866 -8.367 -15.518 1.00 92.38 94 ASN A O 1
ATOM 797 N N . LEU A 1 95 ? 9.441 -6.321 -16.229 1.00 91.94 95 LEU A N 1
ATOM 798 C CA . LEU A 1 95 ? 10.117 -6.775 -17.455 1.00 91.94 95 LEU A CA 1
ATOM 799 C C . LEU A 1 95 ? 11.492 -7.394 -17.186 1.00 91.94 95 LEU A C 1
ATOM 801 O O . LEU A 1 95 ? 11.901 -8.335 -17.862 1.00 91.94 95 LEU A O 1
ATOM 805 N N . PHE A 1 96 ? 12.194 -6.870 -16.186 1.00 91.94 96 PHE A N 1
ATOM 806 C CA . PHE A 1 96 ? 13.569 -7.236 -15.879 1.00 91.94 96 PHE A CA 1
ATOM 807 C C . PHE A 1 96 ? 13.674 -7.774 -14.462 1.00 91.94 96 PHE A C 1
ATOM 809 O O . PHE A 1 96 ? 12.866 -7.450 -13.588 1.00 91.94 96 PHE A O 1
ATOM 816 N N . GLU A 1 97 ? 14.696 -8.589 -14.236 1.00 93.88 97 GLU A N 1
ATOM 817 C CA . GLU A 1 97 ? 15.088 -8.953 -12.885 1.00 93.88 97 GLU A CA 1
ATOM 818 C C . GLU A 1 97 ? 15.638 -7.722 -12.171 1.00 93.88 97 GLU A C 1
ATOM 820 O O . GLU A 1 97 ? 16.300 -6.868 -12.762 1.00 93.88 97 GLU A O 1
ATOM 825 N N . THR A 1 98 ? 15.319 -7.579 -10.892 1.00 92.12 98 THR A N 1
ATOM 826 C CA . THR A 1 98 ? 15.762 -6.430 -10.101 1.00 92.12 98 THR A CA 1
ATOM 827 C C . THR A 1 98 ? 16.007 -6.876 -8.678 1.00 92.12 98 THR A C 1
ATOM 829 O O . THR A 1 98 ? 15.232 -7.645 -8.118 1.00 92.12 98 THR A O 1
ATOM 832 N N . ARG A 1 99 ? 17.073 -6.373 -8.063 1.00 93.31 99 ARG A N 1
ATOM 833 C CA . ARG A 1 99 ? 17.356 -6.598 -6.649 1.00 93.31 99 ARG A CA 1
ATOM 834 C C . ARG A 1 99 ? 17.165 -5.299 -5.881 1.00 93.31 99 ARG A C 1
ATOM 836 O O . ARG A 1 99 ? 17.648 -4.255 -6.304 1.00 93.31 99 ARG A O 1
ATOM 843 N N . CYS A 1 100 ? 16.480 -5.379 -4.748 1.00 91.12 100 CYS A N 1
ATOM 844 C CA . CYS A 1 100 ? 16.314 -4.268 -3.821 1.00 91.12 100 CYS A CA 1
ATOM 845 C C . CYS A 1 100 ? 16.535 -4.786 -2.399 1.00 91.12 100 CYS A C 1
ATOM 847 O O . CYS A 1 100 ? 15.697 -5.504 -1.853 1.00 91.12 100 CYS A O 1
ATOM 849 N N . GLY A 1 101 ? 17.697 -4.479 -1.817 1.00 86.75 101 GLY A N 1
ATOM 850 C CA . GLY A 1 101 ? 18.107 -5.042 -0.530 1.00 86.75 101 GLY A CA 1
ATOM 851 C C . GLY A 1 101 ? 18.088 -6.579 -0.540 1.00 86.75 101 GLY A C 1
ATOM 852 O O . GLY A 1 101 ? 18.712 -7.221 -1.392 1.00 86.75 101 GLY A O 1
ATOM 853 N N . GLY A 1 102 ? 17.347 -7.162 0.408 1.00 88.56 102 GLY A N 1
ATOM 854 C CA . GLY A 1 102 ? 17.106 -8.607 0.518 1.00 88.56 102 GLY A CA 1
ATOM 855 C C . GLY A 1 102 ? 15.973 -9.147 -0.365 1.00 88.56 102 GLY A C 1
ATOM 856 O O . GLY A 1 102 ? 15.660 -10.331 -0.285 1.00 88.56 102 GLY A O 1
ATOM 857 N N . PHE A 1 103 ? 15.349 -8.304 -1.191 1.00 92.06 103 PHE A N 1
ATOM 858 C CA . PHE A 1 103 ? 14.228 -8.673 -2.052 1.00 92.06 103 PHE A CA 1
ATOM 859 C C . PHE A 1 103 ? 14.665 -8.808 -3.511 1.00 92.06 103 PHE A C 1
ATOM 861 O O . PHE A 1 103 ? 15.513 -8.062 -4.011 1.00 92.06 103 PHE A O 1
ATOM 868 N N . TYR A 1 104 ? 14.050 -9.760 -4.203 1.00 92.38 104 TYR A N 1
ATOM 869 C CA . TYR A 1 104 ? 14.374 -10.135 -5.569 1.00 92.38 104 TYR A CA 1
ATOM 870 C C . TYR A 1 104 ? 13.117 -10.132 -6.444 1.00 92.38 104 TYR A C 1
ATOM 872 O O . TYR A 1 104 ? 12.184 -10.913 -6.261 1.00 92.38 104 TYR A O 1
ATOM 880 N N . GLY A 1 105 ? 13.103 -9.225 -7.412 1.00 90.38 105 GLY A N 1
ATOM 881 C CA . GLY A 1 105 ? 12.125 -9.161 -8.483 1.00 90.38 105 GLY A CA 1
ATOM 882 C C . GLY A 1 105 ? 12.499 -10.115 -9.606 1.00 90.38 105 GLY A C 1
ATOM 883 O O . GLY A 1 105 ? 13.589 -10.014 -10.166 1.00 90.38 105 GLY A O 1
ATOM 884 N N . ARG A 1 106 ? 11.582 -11.018 -9.956 1.00 89.75 106 ARG A N 1
ATOM 885 C CA . ARG A 1 106 ? 11.715 -11.901 -11.122 1.00 89.75 106 ARG A CA 1
ATOM 886 C C . ARG A 1 106 ? 11.148 -11.221 -12.367 1.00 89.75 106 ARG A C 1
ATOM 888 O O . ARG A 1 106 ? 10.129 -10.533 -12.281 1.00 89.75 106 ARG A O 1
ATOM 895 N N . ARG A 1 107 ? 11.754 -11.473 -13.528 1.00 94.19 107 ARG A N 1
ATOM 896 C CA . ARG A 1 107 ? 11.193 -11.067 -14.827 1.00 94.19 107 ARG A CA 1
ATOM 897 C C . ARG A 1 107 ? 9.822 -11.704 -15.079 1.00 94.19 107 ARG A C 1
ATOM 899 O O . ARG A 1 107 ? 9.538 -12.789 -14.574 1.00 94.19 107 ARG A O 1
ATOM 906 N N . ASN A 1 108 ? 9.011 -11.050 -15.903 1.00 92.94 108 ASN A N 1
ATOM 907 C CA . ASN A 1 108 ? 7.671 -11.467 -16.321 1.00 92.94 108 ASN A CA 1
ATOM 908 C C . ASN A 1 108 ? 6.724 -11.779 -15.152 1.00 92.94 108 ASN A C 1
ATOM 910 O O . ASN A 1 108 ? 5.938 -12.722 -15.211 1.00 92.94 108 ASN A O 1
ATOM 914 N N . THR A 1 109 ? 6.802 -10.992 -14.078 1.00 93.50 109 THR A N 1
ATOM 915 C CA . THR A 1 109 ? 5.907 -11.128 -12.921 1.00 93.50 109 THR A CA 1
ATOM 916 C C . THR A 1 109 ? 4.915 -9.979 -12.845 1.00 93.50 109 THR A C 1
ATOM 918 O O . THR A 1 109 ? 5.275 -8.817 -13.035 1.00 93.50 109 THR A O 1
ATOM 921 N N . ILE A 1 110 ? 3.657 -10.306 -12.556 1.00 92.94 110 ILE A N 1
ATOM 922 C CA . ILE A 1 110 ? 2.601 -9.320 -12.319 1.00 92.94 110 ILE A CA 1
ATOM 923 C C . ILE A 1 110 ? 2.848 -8.632 -10.977 1.00 92.94 110 ILE A C 1
ATOM 925 O O . ILE A 1 110 ? 3.174 -9.285 -9.983 1.00 92.94 110 ILE A O 1
ATOM 929 N N . ARG A 1 111 ? 2.694 -7.308 -10.958 1.00 95.19 111 ARG A N 1
ATOM 930 C CA . ARG A 1 111 ? 2.849 -6.491 -9.754 1.00 95.19 111 ARG A CA 1
ATOM 931 C C . ARG A 1 111 ? 1.499 -6.270 -9.089 1.00 95.19 111 ARG A C 1
ATOM 933 O O . ARG A 1 111 ? 0.446 -6.399 -9.704 1.00 95.19 111 ARG A O 1
ATOM 940 N N . ARG A 1 112 ? 1.543 -5.857 -7.832 1.00 96.00 112 ARG A N 1
ATOM 941 C CA . ARG A 1 112 ? 0.403 -5.277 -7.124 1.00 96.00 112 ARG A CA 1
ATOM 942 C C . ARG A 1 112 ? 0.406 -3.754 -7.219 1.00 96.00 112 ARG A C 1
ATOM 944 O O . ARG A 1 112 ? 1.461 -3.129 -7.388 1.00 96.00 112 ARG A O 1
ATOM 951 N N . MET A 1 113 ? -0.761 -3.150 -7.030 1.00 97.69 113 MET A N 1
ATOM 952 C CA . MET A 1 113 ? -0.965 -1.703 -7.102 1.00 97.69 113 MET A CA 1
ATOM 953 C C . MET A 1 113 ? -0.156 -0.939 -6.046 1.00 97.69 113 MET A C 1
ATOM 955 O O . MET A 1 113 ? 0.311 0.162 -6.314 1.00 97.69 113 MET A O 1
ATOM 959 N N . TRP A 1 114 ? 0.153 -1.522 -4.888 1.00 96.88 114 TRP A N 1
ATOM 960 C CA . TRP A 1 114 ? 1.015 -0.876 -3.888 1.00 96.88 114 TRP A CA 1
ATOM 961 C C . TRP A 1 114 ? 2.447 -0.617 -4.377 1.00 96.88 114 TRP A C 1
ATOM 963 O O . TRP A 1 114 ? 3.207 0.078 -3.710 1.00 96.88 114 TRP A O 1
ATOM 973 N N . SER A 1 115 ? 2.831 -1.107 -5.564 1.00 96.94 115 SER A N 1
ATOM 974 C CA . SER A 1 115 ? 4.121 -0.772 -6.164 1.00 96.94 115 SER A CA 1
ATOM 975 C C . SER A 1 115 ? 4.272 0.715 -6.449 1.00 96.94 115 SER A C 1
ATOM 977 O O . SER A 1 115 ? 5.384 1.243 -6.422 1.00 96.94 115 SER A O 1
ATOM 979 N N . TYR A 1 116 ? 3.149 1.411 -6.613 1.00 98.00 116 TYR A N 1
ATOM 980 C CA . TYR A 1 116 ? 3.100 2.855 -6.767 1.00 98.00 116 TYR A CA 1
ATOM 981 C C . TYR A 1 116 ? 3.330 3.621 -5.457 1.00 98.00 116 TYR A C 1
ATOM 983 O O . TYR A 1 116 ? 3.575 4.820 -5.524 1.00 98.00 116 TYR A O 1
ATOM 991 N N . PHE A 1 117 ? 3.364 2.972 -4.283 1.00 98.12 117 PHE A N 1
ATOM 992 C CA . PHE A 1 117 ? 3.777 3.637 -3.033 1.00 98.12 117 PHE A CA 1
ATOM 993 C C . PHE A 1 117 ? 5.195 4.210 -3.132 1.00 98.12 117 PHE A C 1
ATOM 995 O O . PHE A 1 117 ? 5.513 5.188 -2.459 1.00 98.12 117 PHE A O 1
ATOM 1002 N N . TYR A 1 118 ? 6.029 3.642 -4.011 1.00 97.50 118 TYR A N 1
ATOM 1003 C CA . TYR A 1 118 ? 7.368 4.141 -4.305 1.00 97.50 118 TYR A CA 1
ATOM 1004 C C . TYR A 1 118 ? 7.374 5.580 -4.851 1.00 97.50 118 TYR A C 1
ATOM 1006 O O . TYR A 1 118 ? 8.242 6.351 -4.445 1.00 97.50 118 TYR A O 1
ATOM 1014 N N . ASP A 1 119 ? 6.412 5.940 -5.713 1.00 97.25 119 ASP A N 1
ATOM 1015 C CA . ASP A 1 119 ? 6.395 7.209 -6.468 1.00 97.25 119 ASP A CA 1
ATOM 1016 C C . ASP A 1 119 ? 5.200 8.121 -6.161 1.00 97.25 119 ASP A C 1
ATOM 1018 O O . ASP A 1 119 ? 5.219 9.294 -6.531 1.00 97.25 119 ASP A O 1
ATOM 1022 N N . TYR A 1 120 ? 4.166 7.611 -5.491 1.00 97.94 120 TYR A N 1
ATOM 1023 C CA . TYR A 1 120 ? 2.926 8.342 -5.255 1.00 97.94 120 TYR A CA 1
ATOM 1024 C C . TYR A 1 120 ? 2.598 8.470 -3.770 1.00 97.94 120 TYR A C 1
ATOM 1026 O O . TYR A 1 120 ? 2.841 7.577 -2.951 1.00 97.94 120 TYR A O 1
ATOM 1034 N N . THR A 1 121 ? 1.960 9.593 -3.441 1.00 98.19 121 THR A N 1
ATOM 1035 C CA . THR A 1 121 ? 1.261 9.742 -2.164 1.00 98.19 121 THR A CA 1
ATOM 1036 C C . THR A 1 121 ? 0.173 8.677 -2.073 1.00 98.19 121 THR A C 1
ATOM 1038 O O . THR A 1 121 ? -0.545 8.404 -3.037 1.00 98.19 121 THR A O 1
ATOM 1041 N N . HIS A 1 122 ? 0.068 8.052 -0.911 1.00 98.44 122 HIS A N 1
ATOM 1042 C CA . HIS A 1 122 ? -0.810 6.920 -0.679 1.00 98.44 122 HIS A CA 1
ATOM 1043 C C . HIS A 1 122 ? -1.450 7.009 0.705 1.00 98.44 122 HIS A C 1
ATOM 1045 O O . HIS A 1 122 ? -0.974 7.693 1.614 1.00 98.44 122 HIS A O 1
ATOM 1051 N N . LYS A 1 123 ? -2.578 6.322 0.836 1.00 98.56 123 LYS A N 1
ATOM 1052 C CA . LYS A 1 123 ? -3.367 6.209 2.057 1.00 98.56 123 LYS A CA 1
ATOM 1053 C C . LYS A 1 123 ? -3.614 4.733 2.315 1.00 98.56 123 LYS A C 1
ATOM 1055 O O . LYS A 1 123 ? -3.922 4.016 1.371 1.00 98.56 123 LYS A O 1
ATOM 1060 N N . TYR A 1 124 ? -3.504 4.272 3.551 1.00 98.56 124 TYR A N 1
ATOM 1061 C CA . TYR A 1 124 ? -3.776 2.876 3.884 1.00 98.56 124 TYR A CA 1
ATOM 1062 C C . TYR A 1 124 ? -4.321 2.718 5.295 1.00 98.56 124 TYR A C 1
ATOM 1064 O O . TYR A 1 124 ? -3.999 3.500 6.185 1.00 98.56 124 TYR A O 1
ATOM 1072 N N . ILE A 1 125 ? -5.126 1.677 5.489 1.00 98.50 125 ILE A N 1
ATOM 1073 C CA . ILE A 1 125 ? -5.552 1.200 6.802 1.00 98.50 125 ILE A CA 1
ATOM 1074 C C . ILE A 1 125 ? -4.582 0.094 7.193 1.00 98.50 125 ILE A C 1
ATOM 1076 O O . ILE A 1 125 ? -4.515 -0.924 6.507 1.00 98.50 125 ILE A O 1
ATOM 1080 N N . ILE A 1 126 ? -3.814 0.295 8.261 1.00 97.31 126 ILE A N 1
ATOM 1081 C CA . ILE A 1 126 ? -2.890 -0.711 8.791 1.00 97.31 126 ILE A CA 1
ATOM 1082 C C . ILE A 1 126 ? -3.407 -1.238 10.121 1.00 97.31 126 ILE A C 1
ATOM 1084 O O . ILE A 1 126 ? -3.761 -0.456 10.997 1.00 97.31 126 ILE A O 1
ATOM 1088 N N . CYS A 1 127 ? -3.427 -2.558 10.257 1.00 95.56 127 CYS A N 1
ATOM 1089 C CA . CYS A 1 127 ? -3.814 -3.275 11.458 1.00 95.56 127 CYS A CA 1
ATOM 1090 C C . CYS A 1 127 ? -2.575 -3.852 12.139 1.00 95.56 127 CYS A C 1
ATOM 1092 O O . CYS A 1 127 ? -1.715 -4.467 11.494 1.00 95.56 127 CYS A O 1
ATOM 1094 N N . ARG A 1 128 ? -2.480 -3.639 13.449 1.00 92.50 128 ARG A N 1
ATOM 1095 C CA . ARG A 1 128 ? -1.412 -4.157 14.303 1.00 92.50 128 ARG A CA 1
ATOM 1096 C C . ARG A 1 128 ? -2.024 -4.901 15.476 1.00 92.50 128 ARG A C 1
ATOM 1098 O O . ARG A 1 128 ? -3.078 -4.511 15.976 1.00 92.50 128 ARG A O 1
ATOM 1105 N N . TYR A 1 129 ? -1.344 -5.950 15.917 1.00 82.06 129 TYR A N 1
ATOM 1106 C CA . TYR A 1 129 ? -1.626 -6.513 17.225 1.00 82.06 129 TYR A CA 1
ATOM 1107 C C . TYR A 1 129 ? -1.106 -5.528 18.258 1.00 82.06 129 TYR A C 1
ATOM 1109 O O . TYR A 1 129 ? 0.060 -5.126 18.225 1.00 82.06 129 TYR A O 1
ATOM 1117 N N . ASP A 1 130 ? -2.000 -5.094 19.131 1.00 68.00 130 ASP A N 1
ATOM 1118 C CA . ASP A 1 130 ? -1.602 -4.370 20.316 1.00 68.00 130 ASP A CA 1
ATOM 1119 C C . ASP A 1 130 ? -0.854 -5.365 21.195 1.00 68.00 130 ASP A C 1
ATOM 1121 O O . ASP A 1 130 ? -1.454 -6.219 21.842 1.00 68.00 130 ASP A O 1
ATOM 1125 N N . ASN A 1 131 ? 0.473 -5.258 21.225 1.00 56.69 131 ASN A N 1
ATOM 1126 C CA . ASN A 1 131 ? 1.283 -5.894 22.256 1.00 56.69 131 ASN A CA 1
ATOM 1127 C C . ASN A 1 131 ? 1.037 -5.168 23.595 1.00 56.69 131 ASN A C 1
ATOM 1129 O O . ASN A 1 131 ? 1.974 -4.700 24.235 1.00 56.69 131 ASN A O 1
ATOM 1133 N N . VAL A 1 132 ? -0.223 -5.065 24.038 1.00 48.25 132 VAL A N 1
ATOM 1134 C CA . VAL A 1 132 ? -0.636 -4.550 25.359 1.00 48.25 132 VAL A CA 1
ATOM 1135 C C . VAL A 1 132 ? -0.257 -5.537 26.482 1.00 48.25 132 VAL A C 1
ATOM 1137 O O . VAL A 1 132 ? -0.684 -5.418 27.622 1.00 48.25 132 VAL A O 1
ATO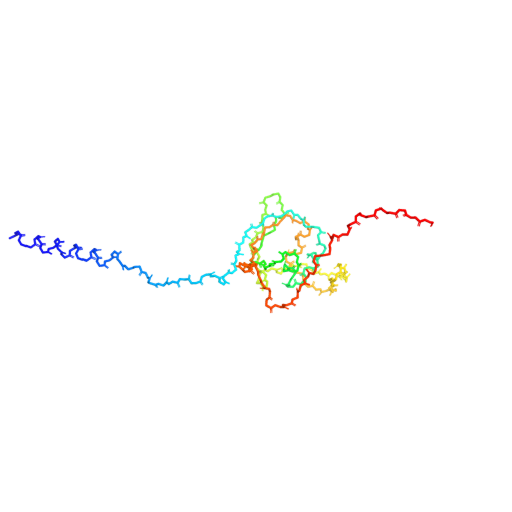M 1140 N N . PHE A 1 133 ? 0.675 -6.447 26.199 1.00 45.47 133 PHE A N 1
ATOM 1141 C CA . PHE A 1 133 ? 1.618 -6.974 27.173 1.00 45.47 133 PHE A CA 1
ATOM 1142 C C . PHE A 1 133 ? 3.045 -6.640 26.730 1.00 45.47 133 PHE A C 1
ATOM 1144 O O . PHE A 1 133 ? 3.809 -7.489 26.273 1.00 45.47 133 PHE A O 1
ATOM 1151 N N . THR A 1 134 ? 3.444 -5.379 26.899 1.00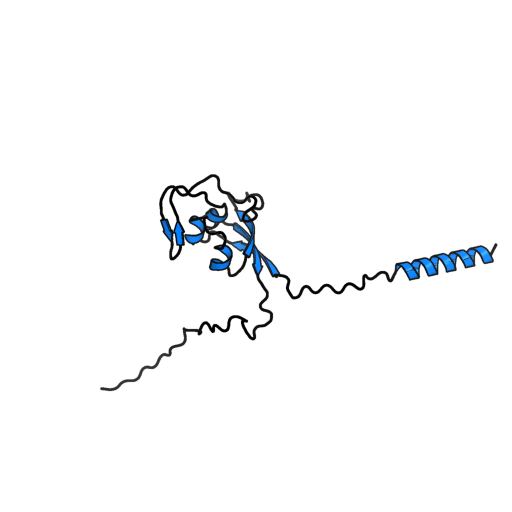 48.84 134 THR A N 1
ATOM 1152 C CA . THR A 1 134 ? 4.856 -5.056 27.116 1.00 48.84 134 THR A CA 1
ATOM 1153 C C . THR A 1 134 ? 5.294 -5.783 28.385 1.00 48.84 134 THR A C 1
ATOM 1155 O O . THR A 1 134 ? 5.067 -5.302 29.495 1.00 48.84 134 THR A O 1
ATOM 1158 N N . GLY A 1 135 ? 5.847 -6.984 28.219 1.00 42.06 135 GLY A N 1
ATOM 1159 C CA . GLY A 1 135 ? 6.344 -7.790 29.329 1.00 42.06 135 GLY A CA 1
ATOM 1160 C C . GLY A 1 135 ? 6.874 -9.180 28.980 1.00 42.06 135 GLY A C 1
ATOM 1161 O O . GLY A 1 135 ? 7.610 -9.725 29.798 1.00 42.06 135 GLY A O 1
ATOM 1162 N N . LYS A 1 136 ? 6.545 -9.756 27.817 1.00 40.59 136 LYS A N 1
ATOM 1163 C CA . LYS A 1 136 ? 7.194 -10.962 27.270 1.00 40.59 136 LYS A CA 1
ATOM 1164 C C . LYS A 1 136 ? 6.641 -11.259 25.88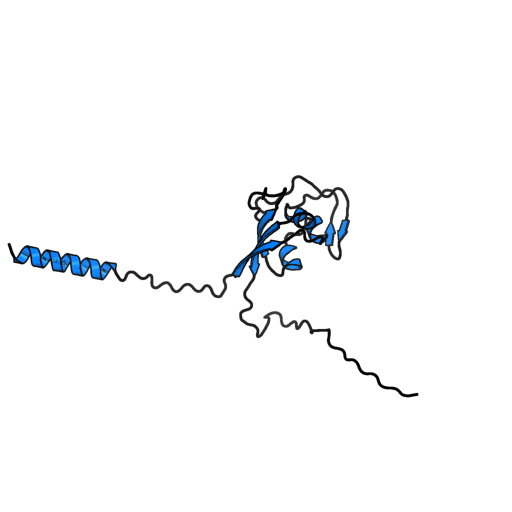4 1.00 40.59 136 LYS A C 1
ATOM 1166 O O . LYS A 1 136 ? 5.432 -11.295 25.695 1.00 40.59 136 LYS A O 1
ATOM 1171 N N . ASP A 1 137 ? 7.531 -11.466 24.933 1.00 48.12 137 ASP A N 1
ATOM 1172 C CA . ASP A 1 137 ? 7.232 -12.125 23.677 1.00 48.12 137 ASP A CA 1
ATOM 1173 C C . ASP A 1 137 ? 7.189 -13.646 23.902 1.00 48.12 137 ASP A C 1
ATOM 1175 O O . ASP A 1 137 ? 8.121 -14.232 24.454 1.00 48.12 137 ASP A O 1
ATOM 1179 N N . ASP A 1 138 ? 6.143 -14.311 23.409 1.00 54.47 138 ASP A N 1
ATOM 1180 C CA . ASP A 1 138 ? 6.016 -15.780 23.419 1.00 54.47 138 ASP A CA 1
ATOM 1181 C C . ASP A 1 138 ? 7.007 -16.475 22.455 1.00 54.47 138 ASP A C 1
ATOM 1183 O O . ASP A 1 138 ? 6.913 -17.672 22.183 1.00 54.47 138 ASP A O 1
ATOM 1187 N N . THR A 1 139 ? 7.982 -15.729 21.931 1.00 55.94 139 THR A N 1
ATOM 1188 C CA . THR A 1 139 ? 9.058 -16.213 21.059 1.00 55.94 139 THR A CA 1
ATOM 1189 C C . THR A 1 139 ? 10.438 -16.222 21.712 1.00 55.94 139 THR A C 1
ATOM 1191 O O . THR A 1 139 ? 11.367 -16.750 21.105 1.00 55.94 139 THR A O 1
ATOM 1194 N N . GLY A 1 140 ? 10.598 -15.698 22.933 1.00 41.69 140 GLY A N 1
ATOM 1195 C CA . GLY A 1 140 ? 11.852 -15.790 23.686 1.00 41.69 140 GLY A CA 1
ATOM 1196 C C . GLY A 1 140 ? 13.095 -15.295 22.933 1.00 41.69 140 GLY A C 1
ATOM 1197 O O . GLY A 1 140 ? 14.180 -15.842 23.144 1.00 41.69 140 GLY A O 1
ATOM 1198 N N . PHE A 1 141 ? 12.971 -14.290 22.059 1.00 35.38 141 PHE A N 1
ATOM 1199 C CA . PHE A 1 141 ? 14.116 -13.757 21.321 1.00 35.38 141 PHE A CA 1
ATOM 1200 C C . PHE A 1 141 ? 14.273 -12.260 21.573 1.00 35.38 141 PHE A C 1
ATOM 1202 O O . PHE A 1 141 ? 13.692 -11.412 20.903 1.00 35.38 141 PHE A O 1
ATOM 1209 N N . ILE A 1 142 ? 15.138 -11.948 22.540 1.00 41.81 142 ILE A N 1
ATOM 1210 C CA . ILE A 1 142 ? 15.611 -10.594 22.817 1.00 41.81 142 ILE A CA 1
ATOM 1211 C C . ILE A 1 142 ? 16.375 -10.095 21.584 1.00 41.81 142 ILE A C 1
ATOM 1213 O O . ILE A 1 142 ? 17.522 -10.490 21.350 1.00 41.81 142 ILE A O 1
ATOM 1217 N N . THR A 1 143 ? 15.792 -9.173 20.816 1.00 39.81 143 THR A N 1
ATOM 1218 C CA . THR A 1 143 ? 16.609 -8.266 20.008 1.00 39.81 143 THR A CA 1
ATOM 1219 C C . THR A 1 143 ? 17.329 -7.352 20.986 1.00 39.81 143 THR A C 1
ATOM 1221 O O . THR A 1 143 ? 16.732 -6.435 21.539 1.00 39.81 143 THR A O 1
ATOM 1224 N N . LYS A 1 144 ? 18.601 -7.658 21.263 1.00 38.09 144 LYS A N 1
ATOM 1225 C CA . LYS A 1 144 ? 19.486 -6.760 22.005 1.00 38.09 144 LYS A CA 1
ATOM 1226 C C . LYS A 1 144 ? 19.447 -5.396 21.326 1.00 38.09 144 LYS A C 1
ATOM 1228 O O . LYS A 1 144 ? 19.857 -5.294 20.169 1.00 38.09 144 LYS A O 1
ATOM 1233 N N . ASP A 1 145 ? 19.007 -4.386 22.068 1.00 39.78 145 ASP A N 1
ATOM 1234 C CA . ASP A 1 145 ? 19.347 -2.996 21.810 1.00 39.78 145 ASP A CA 1
ATOM 1235 C C . ASP A 1 145 ? 20.868 -2.916 21.686 1.00 39.78 145 ASP A C 1
ATOM 1237 O O . ASP A 1 145 ? 21.622 -3.076 22.648 1.00 39.78 145 ASP A O 1
ATOM 1241 N N . ARG A 1 146 ? 21.328 -2.775 20.450 1.00 45.59 146 ARG A N 1
ATOM 1242 C CA . ARG A 1 146 ? 22.714 -2.499 20.123 1.00 45.59 146 ARG A CA 1
ATOM 1243 C C . ARG A 1 146 ? 22.690 -1.112 19.522 1.00 45.59 146 ARG A C 1
ATOM 1245 O O . ARG A 1 146 ? 22.417 -0.996 18.340 1.00 45.59 146 ARG A O 1
ATOM 1252 N N . ASP A 1 147 ? 22.835 -0.120 20.394 1.00 40.81 147 ASP A N 1
ATOM 1253 C CA . ASP A 1 147 ? 23.514 1.155 20.144 1.00 40.81 147 ASP A CA 1
ATOM 1254 C C . ASP A 1 147 ? 23.561 1.950 21.458 1.00 40.81 147 ASP A C 1
ATOM 1256 O O . ASP A 1 147 ? 22.843 2.916 21.678 1.00 40.81 147 ASP A O 1
ATOM 1260 N N . ASN A 1 148 ? 24.420 1.479 22.363 1.00 40.91 148 ASN A N 1
ATOM 1261 C CA . ASN A 1 148 ? 25.101 2.296 23.361 1.00 40.91 148 ASN A CA 1
ATOM 1262 C C . ASN A 1 148 ? 26.503 1.699 23.525 1.00 40.91 148 ASN A C 1
ATOM 1264 O O . ASN A 1 148 ? 26.676 0.614 24.080 1.00 40.91 148 ASN A O 1
ATOM 1268 N N . ARG A 1 149 ? 27.491 2.375 22.948 1.00 39.06 149 ARG A N 1
ATOM 1269 C CA . ARG A 1 149 ? 28.909 2.258 23.295 1.00 39.06 149 ARG A CA 1
ATOM 1270 C C . ARG A 1 149 ? 29.472 3.662 23.085 1.00 39.06 149 ARG A C 1
ATOM 1272 O O . ARG A 1 149 ? 29.558 4.117 21.950 1.00 39.06 149 ARG A O 1
ATOM 1279 N N . GLU A 1 150 ? 29.347 4.489 24.116 1.00 41.88 150 GLU A N 1
ATOM 1280 C CA . GLU A 1 150 ? 30.437 4.782 25.059 1.00 41.88 150 GLU A CA 1
ATOM 1281 C C . GLU A 1 150 ? 31.615 5.433 24.333 1.00 41.88 150 GLU A C 1
ATOM 1283 O O . GLU A 1 150 ? 32.439 4.781 23.694 1.00 41.88 150 GLU A O 1
ATOM 1288 N N . ASN A 1 151 ? 31.622 6.765 24.432 1.00 40.06 151 ASN A N 1
ATOM 1289 C CA . ASN A 1 151 ? 32.850 7.523 24.576 1.00 40.06 151 ASN A CA 1
ATOM 1290 C C . ASN A 1 151 ? 33.605 6.934 25.766 1.00 40.06 151 ASN A C 1
ATOM 1292 O O . ASN A 1 151 ? 33.065 6.994 26.861 1.00 40.06 151 ASN A O 1
ATOM 1296 N N . ASP A 1 152 ? 34.822 6.457 25.546 1.00 44.03 152 ASP A N 1
ATOM 1297 C CA . ASP A 1 152 ? 35.878 6.519 26.547 1.00 44.03 152 ASP A CA 1
ATOM 1298 C C . ASP A 1 152 ? 37.187 6.808 25.816 1.00 44.03 152 ASP A C 1
ATOM 1300 O O . ASP A 1 152 ? 37.722 6.011 25.044 1.00 44.03 152 ASP A O 1
ATOM 1304 N N . SER A 1 153 ? 37.633 8.043 26.002 1.00 44.66 153 SER A N 1
ATOM 1305 C CA . SER A 1 153 ? 39.007 8.472 25.841 1.00 44.66 153 SER A CA 1
ATOM 1306 C C . SER A 1 153 ? 39.798 8.005 27.058 1.00 44.66 153 SER A C 1
ATOM 1308 O O . SER A 1 153 ? 39.488 8.449 28.161 1.00 44.66 153 SER A O 1
ATOM 1310 N N . GLU A 1 154 ? 40.858 7.228 26.863 1.00 46.22 154 GLU A N 1
ATOM 1311 C CA . GLU A 1 154 ? 41.965 7.200 27.818 1.00 46.22 154 GLU A CA 1
ATOM 1312 C C . GLU A 1 154 ? 43.283 6.923 27.085 1.00 46.22 154 GLU A C 1
ATOM 1314 O O . GLU A 1 154 ? 43.380 6.025 26.246 1.00 46.22 154 GLU A O 1
ATOM 1319 N N . ASN A 1 155 ? 44.249 7.802 27.351 1.00 43.06 155 ASN A N 1
ATOM 1320 C CA . ASN A 1 155 ? 45.653 7.667 26.992 1.00 43.06 155 ASN A CA 1
ATOM 1321 C C . ASN A 1 155 ? 46.262 6.486 27.761 1.00 43.06 155 ASN A C 1
ATOM 1323 O O . ASN A 1 155 ? 45.869 6.255 28.899 1.00 43.06 155 ASN A O 1
ATOM 1327 N N . ASP A 1 156 ? 47.235 5.796 27.170 1.00 45.44 156 ASP A N 1
ATOM 1328 C CA . ASP A 1 156 ? 48.617 5.748 27.674 1.00 45.44 156 ASP A CA 1
ATOM 1329 C C . ASP A 1 156 ? 49.465 4.766 26.835 1.00 45.44 156 ASP A C 1
ATOM 1331 O O . ASP A 1 156 ? 48.977 3.725 26.391 1.00 45.44 156 ASP A O 1
ATOM 1335 N N . ASP A 1 157 ? 50.729 5.173 26.655 1.00 46.94 157 ASP A N 1
ATOM 1336 C CA . ASP A 1 157 ? 51.907 4.551 26.007 1.00 46.94 157 ASP A CA 1
ATOM 1337 C C . ASP A 1 157 ? 52.047 4.549 24.466 1.00 46.94 157 ASP A C 1
ATOM 1339 O O . ASP A 1 157 ? 51.438 3.719 23.750 1.00 46.94 157 ASP A O 1
#

Sequence (157 aa):
MKMIKFLLIVCVGVCLALAADYDDQVKYDISTQSRCFEVIRRESRRCEWRLGLYHDIDYRLLNGRIAAYKILWSRDRWSEWYVPGINDIDTRFNLFETRCGGFYGRRNTIRRMWSYFYDYTHKYIICRYDNVFTGKDDTGFITKDRDNRENDSENDD

Foldseek 3Di:
DVVVVVVVVVVVVVVVVVVVPPDPPDDDDCLFPWDKDKDKDFQPLQQLLLLQPDLCVCCVPPVFHWQWKWWDPDPRDIDPIDGRPPRFWDPDFAQDWDDGPPDIRDHPGTGGNSSCSNPTIMMTMTTHGPCVPPDDDPVPDDPPPPDDDDDDDDDDD

Organism: Crassostrea virginica (NCBI:txid6565)